Protein AF-A0A0F9GQ51-F1 (afdb_monomer)

Secondary structure (DSSP, 8-state):
---------TTSEEEE--S-PPPTTSSB--EEEETTSSS-EE---SSTTPPP---BSSHHHHHHHHHHHHHHHH---HHHHHHHHHHHHHS-----

Structure (mmCIF, N/CA/C/O backbone):
data_AF-A0A0F9GQ51-F1
#
_entry.id   AF-A0A0F9GQ51-F1
#
loop_
_atom_site.group_PDB
_atom_site.id
_atom_site.type_symbol
_atom_site.label_atom_id
_atom_site.label_alt_id
_atom_site.label_comp_id
_atom_site.label_asym_id
_atom_site.label_entity_id
_atom_site.label_seq_id
_atom_site.pdbx_PDB_ins_code
_atom_site.Cartn_x
_atom_site.Cartn_y
_atom_site.Cartn_z
_atom_site.occupancy
_atom_site.B_iso_or_equiv
_atom_site.auth_seq_id
_atom_site.auth_comp_id
_atom_site.auth_asym_id
_atom_site.auth_atom_id
_atom_site.pdbx_PDB_model_num
ATOM 1 N N . MET A 1 1 ? -26.495 -11.664 -7.982 1.00 37.81 1 MET A N 1
ATOM 2 C CA . MET A 1 1 ? -25.224 -11.499 -7.253 1.00 37.81 1 MET A CA 1
ATOM 3 C C . MET A 1 1 ? -25.100 -10.020 -6.976 1.00 37.81 1 MET A C 1
ATOM 5 O O . MET A 1 1 ? -24.987 -9.253 -7.921 1.00 37.81 1 MET A O 1
ATOM 9 N N . THR A 1 2 ? -25.320 -9.610 -5.733 1.00 37.53 2 THR A N 1
ATOM 10 C CA . THR A 1 2 ? -25.236 -8.206 -5.328 1.00 37.53 2 THR A CA 1
ATOM 11 C C . THR A 1 2 ? -23.758 -7.846 -5.309 1.00 37.53 2 THR A C 1
ATOM 13 O O . THR A 1 2 ? -23.004 -8.441 -4.545 1.00 37.53 2 THR A O 1
ATOM 16 N N . THR A 1 3 ? -23.329 -6.948 -6.192 1.00 42.69 3 THR A N 1
ATOM 17 C CA . THR A 1 3 ? -22.021 -6.303 -6.079 1.00 42.69 3 THR A CA 1
ATOM 18 C C . THR A 1 3 ? -22.042 -5.544 -4.761 1.00 42.69 3 THR A C 1
ATOM 20 O O . THR A 1 3 ? -22.724 -4.528 -4.651 1.00 42.69 3 THR A O 1
ATOM 23 N N . THR A 1 4 ? -21.406 -6.089 -3.728 1.00 51.12 4 THR A N 1
ATOM 24 C CA . THR A 1 4 ? -21.174 -5.346 -2.494 1.00 51.12 4 THR A CA 1
ATOM 25 C C . THR A 1 4 ? -20.219 -4.221 -2.862 1.00 51.12 4 THR A C 1
ATOM 27 O O . THR A 1 4 ? -19.042 -4.46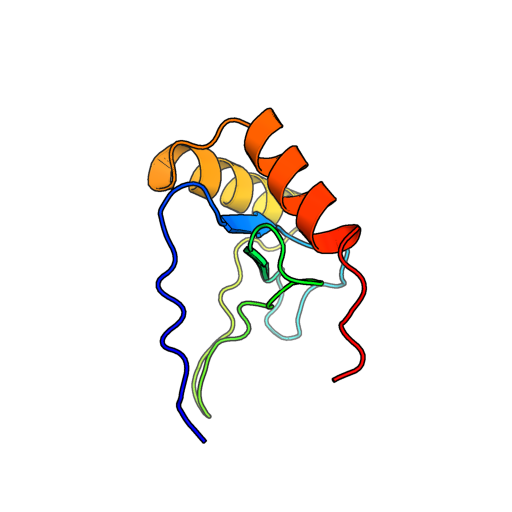4 -3.113 1.00 51.12 4 THR A O 1
ATOM 30 N N . ASP A 1 5 ? -20.745 -3.005 -2.978 1.00 56.06 5 ASP A N 1
ATOM 31 C CA . ASP A 1 5 ? -19.937 -1.792 -2.978 1.00 56.06 5 ASP A CA 1
ATOM 32 C C . ASP A 1 5 ? -19.186 -1.788 -1.639 1.00 56.06 5 ASP A C 1
ATOM 34 O O . ASP A 1 5 ? -19.780 -1.545 -0.586 1.00 56.06 5 ASP A O 1
ATOM 38 N N . ILE A 1 6 ? -17.907 -2.174 -1.652 1.00 59.88 6 ILE A N 1
ATOM 39 C CA . ILE A 1 6 ? -17.061 -2.108 -0.461 1.00 59.88 6 ILE A CA 1
ATOM 40 C C . ILE A 1 6 ? -16.808 -0.623 -0.219 1.00 59.88 6 ILE A C 1
ATOM 42 O O . ILE A 1 6 ? -15.951 0.003 -0.847 1.00 59.88 6 ILE A O 1
ATOM 46 N N . GLN A 1 7 ? -17.610 -0.039 0.664 1.00 62.41 7 GLN A N 1
ATOM 47 C CA . GLN A 1 7 ? -17.414 1.322 1.127 1.00 62.41 7 GLN A CA 1
ATOM 48 C C . GLN A 1 7 ? -16.188 1.319 2.045 1.00 62.41 7 GLN A C 1
ATOM 50 O O . GLN A 1 7 ? -16.262 0.943 3.209 1.00 62.41 7 GLN A O 1
ATOM 55 N N . LEU A 1 8 ? -15.033 1.684 1.486 1.00 70.69 8 LEU A N 1
ATOM 56 C CA . LEU A 1 8 ? -13.784 1.788 2.234 1.00 70.69 8 LEU A CA 1
ATOM 57 C C . LEU A 1 8 ? -13.867 2.967 3.206 1.00 70.69 8 LEU A C 1
ATOM 59 O O . LEU A 1 8 ? -13.718 4.127 2.809 1.00 70.69 8 LEU A O 1
ATOM 63 N N . GLU A 1 9 ? -14.104 2.679 4.482 1.00 75.81 9 GLU A N 1
ATOM 64 C CA . GLU A 1 9 ? -14.081 3.705 5.518 1.00 75.81 9 GLU A CA 1
ATOM 65 C C . GLU A 1 9 ? -12.631 4.124 5.831 1.00 75.81 9 GLU A C 1
ATOM 67 O O . GLU A 1 9 ? -11.749 3.267 5.991 1.00 75.81 9 GLU A O 1
ATOM 72 N N . PRO A 1 10 ? -12.341 5.438 5.922 1.00 75.06 10 PRO A N 1
ATOM 73 C CA . PRO A 1 10 ? -11.030 5.910 6.348 1.00 75.06 10 PRO A CA 1
ATOM 74 C C . PRO A 1 10 ? -10.673 5.301 7.707 1.00 75.06 10 PRO A C 1
ATOM 76 O O . PRO A 1 10 ? -11.455 5.396 8.647 1.00 75.06 10 PRO A O 1
ATOM 79 N N . GLY A 1 11 ? -9.491 4.693 7.826 1.00 83.62 11 GLY A N 1
ATOM 80 C CA . GLY A 1 11 ? -9.055 4.060 9.078 1.00 83.62 11 GLY A CA 1
ATOM 81 C C . GLY A 1 11 ? -9.110 2.530 9.103 1.00 83.62 11 GLY A C 1
ATOM 82 O O . GLY A 1 11 ? -8.504 1.938 9.999 1.00 83.62 11 GLY A O 1
ATOM 83 N N . HIS A 1 12 ? -9.767 1.905 8.121 1.00 90.12 12 HIS A N 1
ATOM 84 C CA . HIS A 1 12 ? -9.943 0.446 8.027 1.00 90.12 12 HIS A CA 1
ATOM 85 C C . HIS A 1 12 ? -9.159 -0.199 6.882 1.00 90.12 12 HIS A C 1
ATOM 87 O O . HIS A 1 12 ? -9.297 -1.385 6.613 1.00 90.12 12 HIS A O 1
ATOM 93 N N . TYR A 1 13 ? -8.318 0.564 6.190 1.00 93.88 13 TYR A N 1
ATOM 94 C CA . TYR A 1 13 ? -7.450 0.032 5.151 1.00 93.88 13 TYR A CA 1
ATOM 95 C C . TYR A 1 13 ? -6.113 0.762 5.132 1.00 93.88 13 TYR A C 1
ATOM 97 O O . TYR A 1 13 ? -6.009 1.916 5.554 1.00 93.88 13 TYR A O 1
ATOM 105 N N . CYS A 1 14 ? -5.089 0.106 4.603 1.00 94.62 14 CYS A N 1
ATOM 106 C CA . CYS A 1 14 ? -3.779 0.700 4.374 1.00 94.62 14 CYS A CA 1
ATOM 107 C C . CYS A 1 14 ? -3.162 0.191 3.072 1.00 94.62 14 CYS A C 1
ATOM 109 O O . CYS A 1 14 ? -3.582 -0.820 2.509 1.00 94.62 14 CYS A O 1
ATOM 111 N N . TYR A 1 15 ? -2.125 0.881 2.613 1.00 94.94 15 TYR A N 1
ATOM 112 C CA . TYR A 1 15 ? -1.273 0.397 1.538 1.00 94.94 15 TYR A CA 1
ATOM 113 C C . TYR A 1 15 ? -0.073 -0.353 2.105 1.00 94.94 15 TYR A C 1
ATOM 115 O O . TYR A 1 15 ? 0.591 0.128 3.023 1.00 94.94 15 TYR A O 1
ATOM 123 N N . TYR A 1 16 ? 0.221 -1.506 1.521 1.00 94.38 16 TYR A N 1
ATOM 124 C CA . TYR A 1 16 ? 1.324 -2.380 1.901 1.00 94.38 16 TYR A CA 1
ATOM 125 C C . TYR A 1 16 ? 2.063 -2.838 0.646 1.00 94.38 16 TYR A C 1
ATOM 127 O O . TYR A 1 16 ? 1.432 -3.198 -0.342 1.00 94.38 16 TYR A O 1
ATOM 135 N N . VAL A 1 17 ? 3.395 -2.841 0.664 1.00 94.25 17 VAL A N 1
ATOM 136 C CA . VAL A 1 17 ? 4.188 -3.395 -0.442 1.00 94.25 17 VAL A CA 1
ATOM 137 C C . VAL A 1 17 ? 4.735 -4.759 -0.012 1.00 94.25 17 VAL A C 1
ATOM 139 O O . VAL A 1 17 ? 5.638 -4.789 0.836 1.00 94.25 17 VAL A O 1
ATOM 142 N N . PRO A 1 18 ? 4.208 -5.872 -0.561 1.00 91.44 18 PRO A N 1
ATOM 143 C CA . PRO A 1 18 ? 4.689 -7.206 -0.225 1.00 91.44 18 PRO A 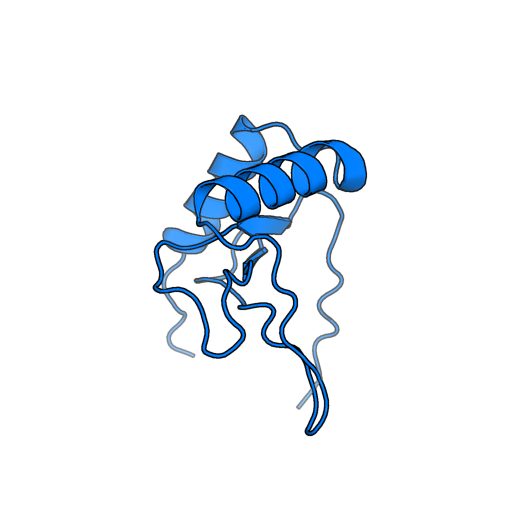CA 1
ATOM 144 C C . PRO A 1 18 ? 6.134 -7.407 -0.675 1.00 91.44 18 PRO A C 1
ATOM 146 O O . PRO A 1 18 ? 6.619 -6.733 -1.588 1.00 91.44 18 PRO A O 1
ATOM 149 N N . GLU A 1 19 ? 6.818 -8.355 -0.038 1.00 89.00 19 GLU A N 1
ATOM 150 C CA . GLU A 1 19 ? 8.070 -8.881 -0.579 1.00 89.00 19 GLU A CA 1
ATOM 151 C C . GLU A 1 19 ? 7.763 -9.647 -1.865 1.00 89.00 19 GLU A C 1
ATOM 153 O O . GLU A 1 19 ? 7.125 -10.695 -1.850 1.00 89.00 19 GLU A O 1
ATOM 158 N N . GLN A 1 20 ? 8.171 -9.064 -2.985 1.00 86.50 20 GLN A N 1
ATOM 159 C CA . GLN A 1 20 ? 7.943 -9.562 -4.335 1.00 86.50 20 GLN A CA 1
ATOM 160 C C . GLN A 1 20 ? 9.126 -9.161 -5.213 1.00 86.50 20 GLN A C 1
ATOM 162 O O . GLN A 1 20 ? 9.875 -8.246 -4.864 1.00 86.50 20 GLN A O 1
ATOM 167 N N . ASP A 1 21 ? 9.273 -9.803 -6.363 1.00 89.88 21 ASP A N 1
ATOM 168 C CA . ASP A 1 21 ? 10.165 -9.318 -7.410 1.00 89.88 21 ASP A CA 1
ATOM 169 C C . ASP A 1 21 ? 9.584 -8.060 -8.079 1.00 89.88 21 ASP A C 1
ATOM 171 O O . ASP A 1 21 ? 8.362 -7.859 -8.080 1.00 89.88 21 ASP A O 1
ATOM 175 N N . PRO A 1 22 ? 10.427 -7.182 -8.652 1.00 87.94 22 PRO A N 1
ATOM 176 C CA . PRO A 1 22 ? 9.929 -6.086 -9.467 1.00 87.94 22 PRO A CA 1
ATOM 177 C C . PRO A 1 22 ? 9.068 -6.639 -10.608 1.00 87.94 22 PRO A C 1
ATOM 179 O O . PRO A 1 22 ? 9.405 -7.632 -11.252 1.00 87.94 22 PRO A O 1
ATOM 182 N N . THR A 1 23 ? 7.949 -5.971 -10.866 1.00 88.12 23 THR A N 1
ATOM 183 C CA . THR A 1 23 ? 7.043 -6.316 -11.965 1.00 88.12 23 THR A CA 1
ATOM 184 C C . THR A 1 23 ? 7.730 -6.173 -13.324 1.00 88.12 23 THR A C 1
ATOM 186 O O . THR A 1 23 ? 8.750 -5.491 -13.451 1.00 88.12 23 THR A O 1
ATOM 189 N N . GLU A 1 24 ? 7.124 -6.734 -14.374 1.00 85.94 24 GLU A N 1
ATOM 190 C CA . GLU A 1 24 ? 7.587 -6.575 -15.764 1.00 85.94 24 GLU A CA 1
ATOM 191 C C . GLU A 1 24 ? 7.706 -5.103 -16.208 1.00 85.94 24 GLU A C 1
ATOM 193 O O . GLU A 1 24 ? 8.465 -4.780 -17.119 1.00 85.94 24 GLU A O 1
ATOM 198 N N . HIS A 1 25 ? 7.022 -4.195 -15.505 1.00 83.06 25 HIS A N 1
ATOM 199 C CA . HIS A 1 25 ? 7.075 -2.750 -15.720 1.00 83.06 25 HIS A CA 1
ATOM 200 C C . HIS A 1 25 ? 8.255 -2.062 -15.004 1.00 83.06 25 HIS A C 1
ATOM 202 O O . HIS A 1 25 ? 8.364 -0.836 -15.028 1.00 83.06 25 HIS A O 1
ATOM 208 N N . GLY A 1 26 ? 9.153 -2.827 -14.375 1.00 86.31 26 GLY A N 1
ATOM 209 C CA . GLY A 1 26 ? 10.408 -2.329 -13.806 1.00 86.31 26 GLY A CA 1
ATOM 210 C C . GLY A 1 26 ? 10.287 -1.705 -12.415 1.00 86.31 26 GLY A C 1
ATOM 211 O O . GLY A 1 26 ? 11.094 -0.845 -12.060 1.00 86.31 26 GLY A O 1
ATOM 212 N N . GLY A 1 27 ? 9.293 -2.109 -11.623 1.00 90.38 27 GLY A N 1
ATOM 213 C CA . GLY A 1 27 ? 9.156 -1.636 -10.247 1.00 90.38 27 GLY A CA 1
ATOM 214 C C . GLY A 1 27 ? 8.097 -2.372 -9.436 1.00 90.38 27 GLY A C 1
ATOM 215 O O . GLY A 1 27 ? 7.552 -3.383 -9.874 1.00 90.38 27 GLY A O 1
ATOM 216 N N . TYR A 1 28 ? 7.819 -1.868 -8.239 1.00 93.50 28 TYR A N 1
ATOM 217 C CA . TYR A 1 28 ? 7.040 -2.564 -7.217 1.00 93.50 28 TYR A CA 1
ATOM 218 C C . TYR A 1 28 ? 5.628 -2.003 -7.094 1.00 93.50 28 TYR A C 1
ATOM 220 O O . TYR A 1 28 ? 5.428 -0.785 -7.053 1.00 93.50 28 TYR A O 1
ATOM 228 N N . VAL A 1 29 ? 4.655 -2.908 -7.007 1.00 92.06 29 VAL A N 1
ATOM 229 C CA . VAL A 1 29 ? 3.231 -2.574 -6.948 1.00 92.06 29 VAL A CA 1
ATOM 230 C C . VAL A 1 29 ? 2.732 -2.717 -5.511 1.00 92.06 29 VAL A C 1
ATOM 232 O O . VAL A 1 29 ? 2.927 -3.772 -4.900 1.00 92.06 29 VAL A O 1
ATOM 235 N N . PRO A 1 30 ? 2.094 -1.684 -4.941 1.00 92.94 30 PRO A N 1
ATOM 236 C CA . PRO A 1 30 ? 1.475 -1.793 -3.634 1.00 92.94 30 PRO A CA 1
ATOM 237 C C . PRO A 1 30 ? 0.237 -2.686 -3.709 1.00 92.94 30 PRO A C 1
ATOM 239 O O . PRO A 1 30 ? -0.392 -2.863 -4.752 1.00 92.94 30 PRO A O 1
ATOM 242 N N . SER A 1 31 ? -0.147 -3.212 -2.564 1.00 93.06 31 SER A N 1
ATOM 243 C CA . SER A 1 31 ? -1.431 -3.850 -2.340 1.00 93.06 31 SER A CA 1
ATOM 244 C C . SER A 1 31 ? -2.256 -3.022 -1.369 1.00 93.06 31 SER A C 1
ATOM 246 O O . SER A 1 31 ? -1.719 -2.400 -0.449 1.00 93.06 31 SER A O 1
ATOM 248 N N . LEU A 1 32 ? -3.567 -3.026 -1.576 1.00 91.94 32 LEU A N 1
ATOM 249 C CA . LEU A 1 32 ? -4.527 -2.571 -0.586 1.00 91.94 32 LEU A CA 1
ATOM 250 C C . LEU A 1 32 ? -4.738 -3.697 0.427 1.00 91.94 32 LEU A C 1
ATOM 252 O O . LEU A 1 32 ? -4.950 -4.845 0.042 1.00 91.94 32 LEU A O 1
ATOM 256 N N . VAL A 1 33 ? -4.673 -3.366 1.707 1.00 93.12 33 VAL A N 1
ATOM 257 C CA . VAL A 1 33 ? -4.980 -4.281 2.807 1.00 93.12 33 VAL A CA 1
ATOM 258 C C . VAL A 1 33 ? -6.145 -3.687 3.569 1.00 93.12 33 VAL A C 1
ATOM 260 O O . VAL A 1 33 ? -6.101 -2.507 3.918 1.00 93.12 33 VAL A O 1
ATOM 263 N N . ILE A 1 34 ? -7.180 -4.489 3.782 1.00 93.12 34 ILE A N 1
ATOM 264 C CA . ILE A 1 34 ? -8.417 -4.083 4.443 1.00 93.12 34 ILE A CA 1
ATOM 265 C C . ILE A 1 34 ? -8.488 -4.846 5.763 1.00 93.12 34 ILE A C 1
ATOM 267 O O . ILE A 1 34 ? -8.207 -6.041 5.817 1.00 93.12 34 ILE A O 1
ATOM 271 N N . GLU A 1 35 ? -8.784 -4.127 6.837 1.00 91.25 35 GLU A N 1
ATOM 272 C CA . GLU A 1 35 ? -8.949 -4.701 8.165 1.00 91.25 35 GLU A CA 1
ATOM 273 C C . GLU A 1 35 ? -10.057 -5.758 8.149 1.00 91.25 35 GLU A C 1
ATOM 275 O O . GLU A 1 35 ? -11.097 -5.563 7.526 1.00 91.25 35 GLU A O 1
ATOM 280 N N . ASP A 1 36 ? -9.806 -6.880 8.822 1.00 88.25 36 ASP A N 1
ATOM 281 C CA . ASP A 1 36 ? -10.706 -8.032 8.942 1.00 88.25 36 ASP A CA 1
ATOM 282 C C . ASP A 1 36 ? -11.087 -8.713 7.610 1.00 88.25 36 ASP A C 1
ATOM 284 O O . ASP A 1 36 ? -11.904 -9.635 7.589 1.00 88.25 36 ASP A O 1
ATOM 288 N N . GLU A 1 37 ? -10.451 -8.336 6.496 1.00 88.81 37 GLU A N 1
ATOM 289 C CA . GLU A 1 37 ? -10.510 -9.081 5.240 1.00 88.81 37 GLU A CA 1
ATOM 290 C C . GLU A 1 37 ? -9.241 -9.902 5.037 1.00 88.81 37 GLU A C 1
ATOM 292 O O . GLU A 1 37 ? -8.133 -9.432 5.275 1.00 88.81 37 GLU A O 1
ATOM 297 N N . SER A 1 38 ? -9.384 -11.139 4.564 1.00 89.56 38 SER A N 1
ATOM 298 C CA . SER A 1 38 ? -8.235 -12.023 4.381 1.00 89.56 38 SER A CA 1
ATOM 299 C C . SER A 1 38 ? -7.366 -11.607 3.192 1.00 89.56 38 SER A C 1
ATOM 301 O O . SER A 1 38 ? -7.842 -11.521 2.058 1.00 89.56 38 SER A O 1
ATOM 303 N N . GLY A 1 39 ? -6.066 -11.443 3.438 1.00 89.38 39 GLY A N 1
ATOM 304 C CA . GLY A 1 39 ? -5.055 -11.290 2.393 1.00 89.38 39 GLY A CA 1
ATOM 305 C C . GLY A 1 39 ? -4.801 -9.845 1.965 1.00 89.38 39 GLY A C 1
ATOM 306 O O . GLY A 1 39 ? -4.665 -8.941 2.776 1.00 89.38 39 GLY A O 1
ATOM 307 N N . HIS A 1 40 ? -4.596 -9.621 0.672 1.00 91.44 40 HIS A N 1
ATOM 308 C CA . HIS A 1 40 ? -4.312 -8.289 0.146 1.00 91.44 40 HIS A CA 1
ATOM 309 C C . HIS A 1 40 ? -4.701 -8.204 -1.327 1.00 91.44 40 HIS A C 1
ATOM 311 O O . HIS A 1 40 ? -4.758 -9.215 -2.028 1.00 91.44 40 HIS A O 1
ATOM 317 N N . TYR A 1 41 ? -4.919 -6.983 -1.807 1.00 89.69 41 TYR A N 1
ATOM 318 C CA . TYR A 1 41 ? -5.397 -6.711 -3.159 1.00 89.69 41 TYR A CA 1
ATOM 319 C C . TYR A 1 41 ? -4.348 -5.912 -3.943 1.00 89.69 41 TYR A C 1
ATOM 321 O O . TYR A 1 41 ? -4.253 -4.691 -3.777 1.00 89.69 41 TYR A O 1
ATOM 329 N N . PRO A 1 42 ? -3.521 -6.570 -4.777 1.00 89.25 42 PRO A N 1
ATOM 330 C CA . PRO A 1 42 ? -2.507 -5.906 -5.591 1.00 89.25 42 PRO A CA 1
ATOM 331 C C . PRO A 1 42 ? -3.098 -4.839 -6.519 1.00 89.25 42 PRO A C 1
ATOM 333 O O . PRO A 1 42 ? -4.053 -5.087 -7.254 1.00 89.25 42 PRO A O 1
ATOM 336 N N . MET A 1 43 ? -2.493 -3.650 -6.545 1.00 87.62 43 MET A N 1
ATOM 337 C CA . MET A 1 43 ? -2.933 -2.525 -7.379 1.00 87.62 43 MET A CA 1
ATOM 338 C C . MET A 1 43 ? -2.364 -2.605 -8.805 1.00 87.62 43 MET A C 1
ATOM 340 O O . MET A 1 43 ? -1.700 -1.685 -9.290 1.00 87.62 43 MET A O 1
ATOM 344 N N . LEU A 1 44 ? -2.629 -3.721 -9.487 1.00 81.50 44 LEU A N 1
ATOM 345 C CA . LEU A 1 44 ? -2.092 -4.032 -10.821 1.00 81.50 44 LEU A CA 1
ATOM 346 C C . LEU A 1 44 ? -2.700 -3.186 -11.958 1.00 81.50 44 LEU A C 1
ATOM 348 O O . LEU A 1 44 ? -2.246 -3.272 -13.094 1.00 81.50 44 LEU A O 1
ATOM 352 N N . GLY A 1 45 ? -3.680 -2.331 -11.650 1.00 72.00 45 GLY A N 1
ATOM 353 C CA . GLY A 1 45 ? -4.488 -1.623 -12.642 1.00 72.00 45 GLY A CA 1
ATOM 354 C C . GLY A 1 45 ? -5.682 -2.470 -13.094 1.00 72.00 45 GLY A C 1
ATOM 355 O O . GLY A 1 45 ? -5.619 -3.693 -13.110 1.00 72.00 45 GLY A O 1
ATOM 356 N N . ASN A 1 46 ? -6.797 -1.818 -13.435 1.00 64.12 46 ASN A N 1
ATOM 357 C CA . ASN A 1 46 ? -8.009 -2.489 -13.914 1.00 64.12 46 ASN A CA 1
ATOM 358 C C . ASN A 1 46 ? -8.274 -2.107 -15.379 1.00 64.12 46 ASN A C 1
ATOM 360 O O . ASN A 1 46 ? -8.639 -0.964 -15.654 1.00 64.12 46 ASN A O 1
ATOM 364 N N . GLY A 1 47 ? -8.117 -3.060 -16.305 1.00 62.66 47 GLY A N 1
ATOM 365 C CA . GLY A 1 47 ? -8.481 -2.924 -17.724 1.00 62.66 47 GLY A CA 1
ATOM 366 C C . GLY A 1 47 ? -7.363 -3.297 -18.706 1.00 62.66 47 GLY A C 1
ATOM 367 O O . GLY A 1 47 ? -6.191 -3.275 -18.353 1.00 62.66 47 GLY A O 1
ATOM 368 N N . GLU A 1 48 ? -7.731 -3.590 -19.960 1.00 57.47 48 GLU A N 1
ATOM 369 C CA . GLU A 1 48 ? -6.824 -4.058 -21.036 1.00 57.47 48 GLU A CA 1
ATOM 370 C C . GLU A 1 48 ? -5.647 -3.111 -21.340 1.00 57.47 48 GLU A C 1
ATOM 372 O O . GLU A 1 48 ? -4.633 -3.530 -21.889 1.00 57.47 48 GLU A O 1
ATOM 377 N N . CYS A 1 49 ? -5.766 -1.832 -20.974 1.00 63.91 49 CYS A N 1
ATOM 378 C CA . CYS A 1 49 ? -4.732 -0.814 -21.179 1.00 63.91 49 CYS A CA 1
ATOM 379 C C . CYS A 1 49 ? -4.255 -0.158 -19.874 1.00 63.91 49 CYS A C 1
ATOM 381 O O . CYS A 1 49 ? -3.521 0.832 -19.921 1.00 63.91 49 CYS A O 1
ATOM 383 N N . ALA A 1 50 ? -4.689 -0.655 -18.712 1.00 70.75 50 ALA A N 1
ATOM 384 C CA . ALA A 1 50 ? -4.257 -0.104 -17.436 1.00 70.75 50 ALA A CA 1
ATOM 385 C C . ALA A 1 50 ? -2.799 -0.498 -17.168 1.00 70.75 50 ALA A C 1
ATOM 387 O O . ALA A 1 50 ? -2.407 -1.643 -17.366 1.00 70.75 50 ALA A O 1
ATOM 388 N N . GLN A 1 51 ? -1.990 0.464 -16.732 1.00 62.94 51 GLN A N 1
ATOM 389 C CA . GLN A 1 51 ? -0.650 0.184 -16.226 1.00 62.94 51 GLN A CA 1
ATOM 390 C C . GLN A 1 51 ? -0.729 -0.025 -14.710 1.00 62.94 51 GLN A C 1
ATOM 392 O O . GLN A 1 51 ? -1.501 0.683 -14.048 1.00 62.94 51 GLN A O 1
ATOM 397 N N . PRO A 1 52 ? 0.063 -0.947 -14.145 1.00 73.31 52 PRO A N 1
ATOM 398 C CA . PRO A 1 52 ? 0.106 -1.132 -12.708 1.00 73.31 52 PRO A CA 1
ATOM 399 C C . PRO A 1 52 ? 0.612 0.118 -12.005 1.00 73.31 52 PRO A C 1
ATOM 401 O O . PRO A 1 52 ? 1.460 0.857 -12.517 1.00 73.31 52 PRO A O 1
ATOM 404 N N . TRP A 1 53 ? 0.098 0.352 -10.799 1.00 80.69 53 TRP A N 1
ATOM 405 C CA . TRP A 1 53 ? 0.449 1.539 -10.033 1.00 80.69 53 TRP A CA 1
ATOM 406 C C . TRP A 1 53 ? 1.784 1.345 -9.313 1.00 80.69 53 TRP A C 1
ATOM 408 O O . TRP A 1 53 ? 1.845 1.176 -8.102 1.00 80.69 53 TRP A O 1
ATOM 418 N N . VAL A 1 54 ? 2.875 1.355 -10.074 1.00 89.25 54 VAL A N 1
ATOM 419 C CA . VAL A 1 54 ? 4.230 1.197 -9.538 1.00 89.25 54 VAL A CA 1
A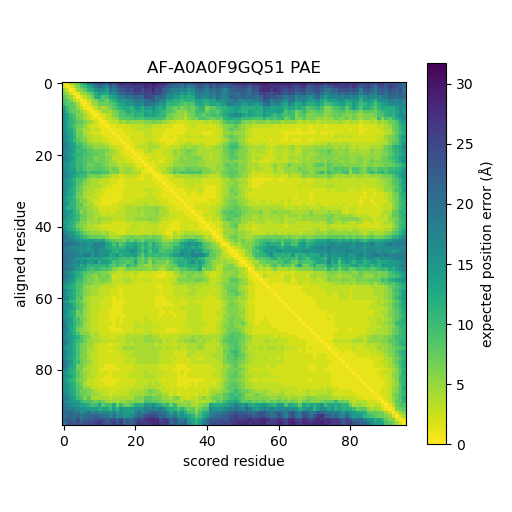TOM 420 C C . VAL A 1 54 ? 4.593 2.391 -8.652 1.00 89.25 54 VAL A C 1
ATOM 422 O O . VAL A 1 54 ? 4.481 3.543 -9.075 1.00 89.25 54 VAL A O 1
ATOM 425 N N . TRP A 1 55 ? 5.035 2.125 -7.421 1.00 90.81 55 TRP A N 1
ATOM 426 C CA . TRP A 1 55 ? 5.367 3.157 -6.422 1.00 90.81 55 TRP A CA 1
ATOM 427 C C . TRP A 1 55 ? 6.866 3.327 -6.165 1.00 90.81 55 TRP A C 1
ATOM 429 O O . TRP A 1 55 ? 7.261 4.197 -5.399 1.00 90.81 55 TRP A O 1
ATOM 439 N N . GLY A 1 56 ? 7.714 2.549 -6.831 1.00 89.62 56 GLY A N 1
ATOM 440 C CA . GLY A 1 56 ? 9.166 2.677 -6.732 1.00 89.62 56 GLY A CA 1
ATOM 441 C C . GLY A 1 56 ? 9.883 1.703 -7.655 1.00 89.62 56 GLY A C 1
ATOM 442 O O . GLY A 1 56 ? 9.308 0.685 -8.052 1.00 89.62 56 GLY A O 1
ATOM 443 N N . LYS A 1 57 ? 11.137 2.012 -7.997 1.00 91.06 57 LYS A N 1
ATOM 444 C CA . LYS A 1 57 ? 12.019 1.107 -8.754 1.00 91.06 57 LYS A CA 1
ATOM 445 C C . LYS A 1 57 ? 12.701 0.096 -7.844 1.00 91.06 57 LYS A C 1
ATOM 447 O O . LYS A 1 57 ? 13.123 -0.954 -8.316 1.00 91.06 57 LYS A O 1
ATOM 452 N N . THR A 1 58 ? 12.797 0.408 -6.554 1.00 94.06 58 THR A N 1
ATOM 453 C CA . THR A 1 58 ? 13.257 -0.504 -5.505 1.00 94.06 58 THR A CA 1
ATOM 454 C C . THR A 1 58 ? 12.144 -0.766 -4.491 1.00 94.06 58 THR A C 1
ATOM 456 O O . THR A 1 58 ? 11.202 0.021 -4.353 1.00 94.06 58 THR A O 1
ATOM 459 N N . ILE A 1 59 ? 12.262 -1.875 -3.755 1.00 93.12 59 ILE A N 1
ATOM 460 C CA . ILE A 1 59 ? 11.317 -2.219 -2.686 1.00 93.12 59 ILE A CA 1
ATOM 461 C C . ILE A 1 59 ? 11.301 -1.149 -1.583 1.00 93.12 59 ILE A C 1
ATOM 463 O O . ILE A 1 59 ? 10.246 -0.841 -1.032 1.00 93.12 59 ILE A O 1
ATOM 467 N N . GLU A 1 60 ? 12.455 -0.545 -1.290 1.00 94.38 60 GLU A N 1
ATOM 468 C CA . GLU A 1 60 ? 12.610 0.504 -0.278 1.00 94.38 60 GLU A CA 1
ATOM 469 C C . GLU A 1 60 ? 11.881 1.790 -0.681 1.00 94.38 60 GLU A C 1
ATOM 471 O O . GLU A 1 60 ? 11.152 2.360 0.130 1.00 94.38 60 GLU A O 1
ATOM 476 N N . GLU A 1 61 ? 12.010 2.212 -1.944 1.00 94.31 61 GLU A N 1
ATOM 477 C CA . GLU A 1 61 ? 11.279 3.367 -2.476 1.00 94.31 61 GLU A CA 1
ATOM 478 C C . GLU A 1 61 ? 9.768 3.142 -2.409 1.00 94.31 61 GLU A C 1
ATOM 480 O O . GLU A 1 61 ? 9.029 4.000 -1.927 1.00 94.31 61 GLU A O 1
ATOM 485 N N . ALA A 1 62 ? 9.305 1.969 -2.84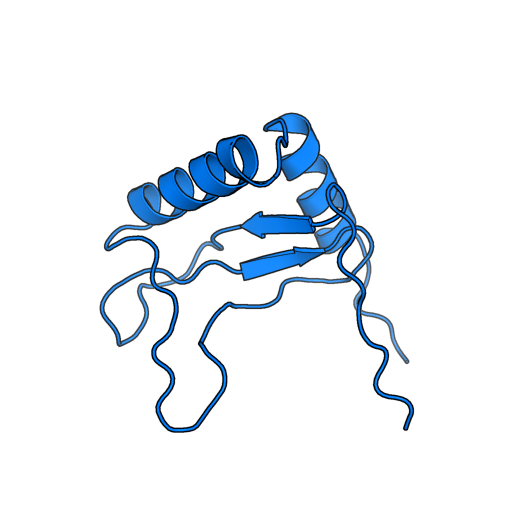4 1.00 94.19 62 ALA A N 1
ATOM 486 C CA . ALA A 1 62 ? 7.883 1.657 -2.855 1.00 94.19 62 ALA A CA 1
ATOM 487 C C . ALA A 1 62 ? 7.292 1.606 -1.438 1.00 94.19 62 ALA A C 1
ATOM 489 O O . ALA A 1 62 ? 6.195 2.125 -1.214 1.00 94.19 62 ALA A O 1
ATOM 490 N N . ARG A 1 63 ? 8.024 1.039 -0.467 1.00 94.88 63 ARG A N 1
ATOM 491 C CA . ARG A 1 63 ? 7.635 1.055 0.953 1.00 94.88 63 ARG A CA 1
ATOM 492 C C . ARG A 1 63 ? 7.567 2.481 1.495 1.00 94.88 63 ARG A C 1
ATOM 494 O O . ARG A 1 63 ? 6.539 2.853 2.047 1.00 94.88 63 ARG A O 1
ATOM 501 N N . ALA A 1 64 ? 8.576 3.311 1.226 1.00 94.62 64 ALA A N 1
ATOM 502 C CA . ALA A 1 64 ? 8.575 4.712 1.649 1.00 94.62 64 ALA A CA 1
ATOM 503 C C . ALA A 1 64 ? 7.383 5.502 1.077 1.00 94.62 64 ALA A C 1
ATOM 505 O O . ALA A 1 64 ? 6.786 6.325 1.776 1.00 94.62 64 ALA A O 1
ATOM 506 N N . VAL A 1 65 ? 6.993 5.238 -0.175 1.00 94.62 65 VAL A N 1
ATOM 507 C CA . VAL A 1 65 ? 5.788 5.833 -0.774 1.00 94.62 65 VAL A CA 1
ATOM 508 C C . VAL A 1 65 ? 4.518 5.321 -0.096 1.00 94.62 65 VAL A C 1
ATOM 510 O O . VAL A 1 65 ? 3.628 6.128 0.180 1.00 94.62 65 VAL A O 1
ATOM 513 N N . ALA A 1 66 ? 4.428 4.028 0.224 1.00 93.94 66 ALA A N 1
ATOM 514 C CA . ALA A 1 66 ? 3.285 3.474 0.948 1.00 93.94 66 ALA A CA 1
ATOM 515 C C . ALA A 1 66 ? 3.142 4.062 2.358 1.00 93.94 66 ALA A C 1
ATOM 517 O O . ALA A 1 66 ? 2.054 4.515 2.717 1.00 93.94 66 ALA A O 1
ATOM 518 N N . ASP A 1 67 ? 4.236 4.165 3.111 1.00 93.94 67 ASP A N 1
ATOM 519 C CA . ASP A 1 67 ? 4.269 4.808 4.428 1.00 93.94 67 ASP A CA 1
ATOM 520 C C . ASP A 1 67 ? 3.869 6.286 4.348 1.00 93.94 67 ASP A C 1
ATOM 522 O O . ASP A 1 67 ? 3.034 6.768 5.123 1.00 93.94 67 ASP A O 1
ATOM 526 N N . ASN A 1 68 ? 4.403 7.017 3.364 1.00 93.81 68 ASN A N 1
ATOM 527 C CA . ASN A 1 68 ? 4.020 8.407 3.136 1.00 93.81 68 ASN A CA 1
ATOM 528 C C . ASN A 1 68 ? 2.530 8.525 2.793 1.00 93.81 68 ASN A C 1
ATOM 530 O O . ASN A 1 68 ? 1.842 9.396 3.318 1.00 93.81 68 ASN A O 1
ATOM 534 N N . ARG A 1 69 ? 1.995 7.631 1.957 1.00 92.94 69 ARG A N 1
ATOM 535 C CA . ARG A 1 69 ? 0.577 7.636 1.587 1.00 92.94 69 ARG A CA 1
ATOM 536 C C . ARG A 1 69 ? -0.314 7.348 2.794 1.00 92.94 69 ARG A C 1
ATOM 538 O O . ARG A 1 69 ? -1.278 8.082 3.011 1.00 92.94 69 ARG A O 1
ATOM 545 N N . ASN A 1 70 ? 0.021 6.333 3.586 1.00 93.62 70 ASN A N 1
ATOM 546 C CA . ASN A 1 70 ? -0.716 5.962 4.794 1.00 93.62 70 ASN A CA 1
ATOM 547 C C . ASN A 1 70 ? -0.740 7.114 5.810 1.00 93.62 70 ASN A C 1
ATOM 549 O O . ASN A 1 70 ? -1.801 7.478 6.310 1.00 93.62 70 ASN A O 1
ATOM 553 N N . THR A 1 71 ? 0.401 7.756 6.051 1.00 92.38 71 THR A N 1
ATOM 554 C CA . THR A 1 71 ? 0.495 8.866 7.012 1.00 92.38 71 THR A CA 1
ATOM 555 C C . THR A 1 71 ? -0.142 10.155 6.487 1.00 92.38 71 THR A C 1
ATOM 557 O O . THR A 1 71 ? -0.990 10.744 7.150 1.00 92.38 71 THR A O 1
ATOM 560 N N . GLN A 1 72 ? 0.220 10.600 5.280 1.00 90.50 72 GLN A N 1
ATOM 561 C CA . GLN A 1 72 ? -0.169 11.915 4.753 1.00 90.50 72 GLN A CA 1
ATOM 562 C C . GLN A 1 72 ? -1.581 11.954 4.172 1.00 90.50 72 GLN A C 1
ATOM 564 O O . GLN A 1 72 ? -2.193 13.021 4.129 1.00 90.50 72 GLN A O 1
ATOM 569 N N . LYS A 1 73 ? -2.085 10.832 3.642 1.00 87.19 73 LYS A N 1
ATOM 570 C CA . LYS A 1 73 ? -3.405 10.788 2.991 1.00 87.19 73 LYS A CA 1
ATOM 571 C C . LYS A 1 73 ? -4.459 10.086 3.824 1.00 87.19 73 LYS A C 1
ATOM 573 O O . LYS A 1 73 ? -5.605 10.514 3.769 1.00 87.19 73 LYS A O 1
ATO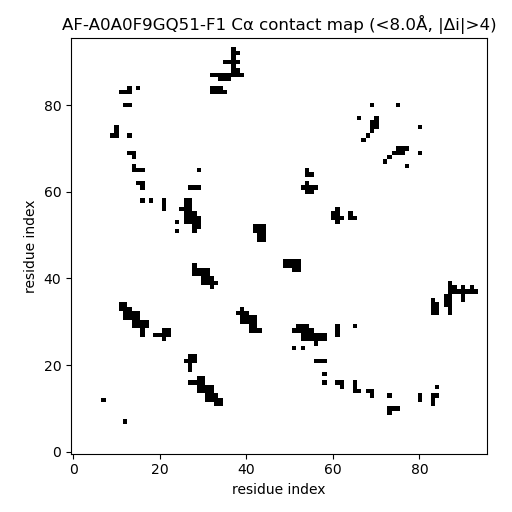M 578 N N . LEU A 1 74 ? -4.085 9.042 4.562 1.00 88.12 74 LEU A N 1
ATOM 579 C CA . LEU A 1 74 ? -5.025 8.300 5.406 1.00 88.12 74 LEU A CA 1
ATOM 580 C C . LEU A 1 74 ? -4.951 8.711 6.883 1.00 88.12 74 LEU A C 1
ATOM 582 O O . LEU A 1 74 ? -5.829 8.337 7.651 1.00 88.12 74 LEU A O 1
ATOM 586 N N . GLY A 1 75 ? -3.938 9.488 7.288 1.00 93.25 75 GLY A N 1
ATOM 587 C CA . GLY A 1 75 ? -3.776 9.916 8.680 1.00 93.25 75 GLY A CA 1
ATOM 588 C C . GLY A 1 75 ? -3.437 8.769 9.635 1.00 93.25 75 GLY A C 1
ATOM 589 O O . GLY A 1 75 ? -3.684 8.881 10.833 1.00 93.25 75 GLY A O 1
ATOM 590 N N . LEU A 1 76 ? -2.907 7.657 9.118 1.00 93.50 76 LEU A N 1
ATOM 591 C CA . LEU A 1 76 ? -2.621 6.461 9.906 1.00 93.50 76 LEU A CA 1
ATOM 592 C C . LEU A 1 76 ? -1.249 6.549 10.572 1.00 93.50 76 LEU A C 1
ATOM 594 O O . LEU A 1 76 ? -0.264 6.938 9.941 1.00 93.50 76 LEU A O 1
ATOM 598 N N . SER A 1 77 ? -1.173 6.124 11.833 1.00 94.62 77 SER A N 1
ATOM 599 C CA . SER A 1 77 ? 0.106 5.877 12.497 1.00 94.62 77 SER A CA 1
ATOM 600 C C . SER A 1 77 ? 0.723 4.554 12.017 1.00 94.62 77 SER A C 1
ATOM 602 O O . SER A 1 77 ? -0.014 3.647 11.612 1.00 94.62 77 SER A O 1
ATOM 604 N N . PRO A 1 78 ? 2.056 4.387 12.111 1.00 93.62 78 PRO A N 1
ATOM 605 C CA . PRO A 1 78 ? 2.710 3.113 11.801 1.00 93.62 78 PRO A CA 1
ATOM 606 C C . PRO A 1 78 ? 2.138 1.934 12.603 1.00 93.62 78 PRO A C 1
ATOM 608 O O . PRO A 1 78 ? 1.963 0.842 12.072 1.00 93.62 78 PRO A O 1
ATOM 611 N N . GLU A 1 79 ? 1.778 2.170 13.868 1.00 94.69 79 GLU A N 1
ATOM 612 C CA . GLU A 1 79 ? 1.154 1.166 14.738 1.00 94.69 79 GLU A CA 1
ATOM 613 C C . GLU A 1 79 ? -0.210 0.712 14.202 1.00 94.69 79 GLU A C 1
ATOM 615 O O . GLU A 1 79 ? -0.499 -0.483 14.183 1.00 94.69 79 GLU A O 1
ATOM 620 N N . ARG A 1 80 ? -1.039 1.644 13.710 1.00 94.44 80 ARG A N 1
ATOM 621 C CA . ARG A 1 80 ? -2.348 1.313 13.134 1.00 94.44 80 ARG A CA 1
ATOM 622 C C . ARG A 1 80 ? -2.214 0.552 11.817 1.00 94.44 80 ARG A C 1
ATOM 624 O O . ARG A 1 80 ? -2.951 -0.403 11.598 1.00 94.44 80 ARG A O 1
ATOM 631 N N . VAL A 1 81 ? -1.256 0.929 10.969 1.00 94.12 81 VAL A N 1
ATOM 632 C CA . VAL A 1 81 ? -0.941 0.179 9.740 1.00 94.12 81 VAL A CA 1
ATOM 633 C C . VAL A 1 81 ? -0.563 -1.265 10.080 1.00 94.12 81 VAL A C 1
ATOM 635 O O . VAL A 1 81 ? -1.106 -2.196 9.490 1.00 94.12 81 VAL A O 1
ATOM 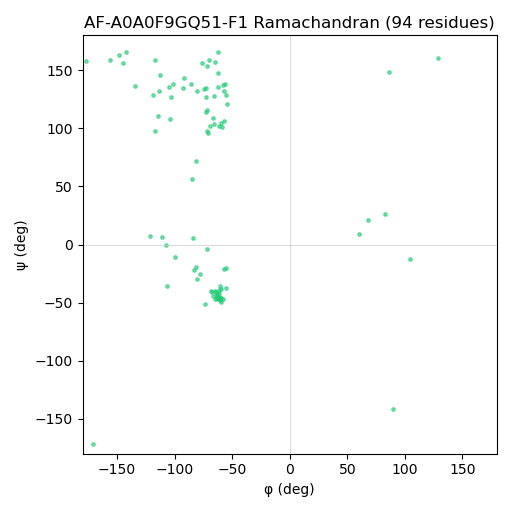638 N N . ALA A 1 82 ? 0.302 -1.466 11.079 1.00 93.44 82 ALA A N 1
ATOM 639 C CA . ALA A 1 82 ? 0.687 -2.803 11.524 1.00 93.44 82 ALA A CA 1
ATOM 640 C C . ALA A 1 82 ? -0.508 -3.620 12.050 1.00 93.44 82 ALA A C 1
ATOM 642 O O . ALA A 1 82 ? -0.598 -4.810 11.760 1.00 93.44 82 ALA A O 1
ATOM 643 N N . GLN A 1 83 ? -1.443 -2.994 12.775 1.00 93.25 83 GLN A N 1
ATOM 644 C CA . GLN A 1 83 ? -2.673 -3.649 13.242 1.00 93.25 83 GLN A CA 1
ATOM 645 C C . GLN A 1 83 ? -3.571 -4.105 12.087 1.00 93.25 83 GLN A C 1
ATOM 647 O O . GLN A 1 83 ? -4.029 -5.244 12.104 1.00 93.25 83 GLN A O 1
ATOM 652 N N . ILE A 1 84 ? -3.785 -3.247 11.084 1.00 93.06 84 ILE A N 1
ATOM 653 C CA . ILE A 1 84 ? -4.603 -3.570 9.903 1.00 93.06 84 ILE A CA 1
ATOM 654 C C . ILE A 1 84 ? -3.998 -4.764 9.157 1.00 93.06 84 ILE A C 1
ATOM 656 O O . ILE A 1 84 ? -4.697 -5.731 8.863 1.00 93.06 84 ILE A O 1
ATOM 660 N N . ILE A 1 85 ? -2.682 -4.737 8.915 1.00 92.50 85 ILE A N 1
ATOM 661 C CA . ILE A 1 85 ? -1.973 -5.843 8.258 1.00 92.50 85 ILE A CA 1
ATOM 662 C C . ILE A 1 85 ? -2.081 -7.126 9.085 1.00 92.50 85 ILE A C 1
ATOM 664 O O . ILE A 1 85 ? -2.379 -8.184 8.539 1.00 92.50 85 ILE A O 1
ATOM 668 N N . ALA A 1 86 ? -1.865 -7.049 10.399 1.00 91.44 86 ALA A N 1
ATOM 669 C CA . ALA A 1 86 ? -1.941 -8.215 11.272 1.00 91.44 86 ALA A CA 1
ATOM 670 C C . ALA A 1 86 ? -3.348 -8.832 11.300 1.00 91.44 86 ALA A C 1
ATOM 672 O O . ALA A 1 86 ? -3.461 -10.052 11.205 1.00 91.44 86 ALA A O 1
ATOM 673 N N . SER A 1 87 ? -4.402 -8.013 11.391 1.00 90.12 87 SER A N 1
ATOM 674 C CA . SER A 1 87 ? -5.797 -8.478 11.332 1.00 90.12 87 SER A CA 1
ATOM 675 C C . SER A 1 87 ? -6.073 -9.191 10.004 1.00 90.12 87 SER A C 1
ATOM 677 O O . SER A 1 87 ? -6.529 -10.336 9.985 1.00 90.12 87 SER A O 1
ATOM 679 N N . SER A 1 88 ? -5.693 -8.564 8.893 1.00 88.56 88 SER A N 1
ATOM 680 C CA . SER A 1 88 ? -5.940 -9.097 7.558 1.00 88.56 88 SER A CA 1
ATOM 681 C C . SER A 1 88 ? -5.207 -10.419 7.286 1.00 88.56 88 SER A C 1
ATOM 683 O O . SER A 1 88 ? -5.779 -11.367 6.747 1.00 88.56 88 SER A O 1
ATOM 685 N N . MET A 1 89 ? -3.953 -10.539 7.730 1.00 84.88 89 MET A N 1
ATOM 686 C CA . MET A 1 89 ? -3.149 -11.756 7.544 1.00 84.88 89 MET A CA 1
ATOM 687 C C . MET A 1 89 ? -3.523 -12.882 8.520 1.00 84.88 89 MET A C 1
ATOM 689 O O . MET A 1 89 ? -3.296 -14.054 8.223 1.00 84.88 89 MET A O 1
ATOM 693 N N . ALA A 1 90 ? -4.080 -12.547 9.688 1.00 84.50 90 ALA A N 1
ATOM 694 C CA . ALA A 1 90 ? -4.586 -13.521 10.656 1.00 84.50 90 ALA A CA 1
ATOM 695 C C . ALA A 1 90 ? -5.995 -14.025 10.312 1.00 84.50 90 ALA A C 1
ATOM 697 O O . ALA A 1 90 ? -6.407 -15.077 10.805 1.00 84.50 90 ALA A O 1
ATOM 698 N N . THR A 1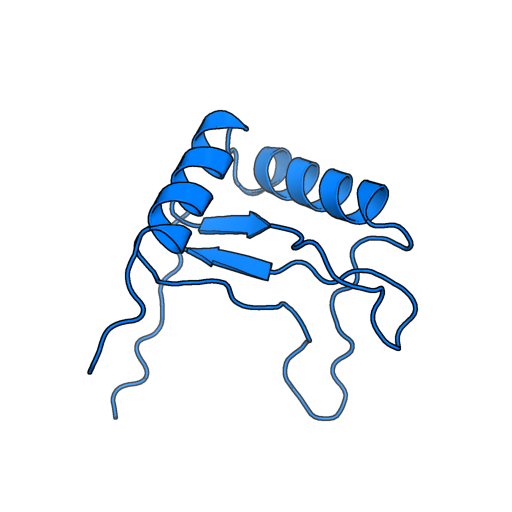 91 ? -6.729 -13.290 9.474 1.00 81.31 91 THR A N 1
ATOM 699 C CA . THR A 1 91 ? -8.065 -13.678 9.031 1.00 81.31 91 THR A CA 1
ATOM 700 C C . THR A 1 91 ? -7.947 -14.860 8.065 1.00 81.31 91 THR A C 1
ATOM 702 O O . THR A 1 91 ? -7.352 -14.717 6.991 1.00 81.31 91 THR A O 1
ATOM 705 N N . PRO A 1 92 ? -8.485 -16.047 8.405 1.00 69.12 92 PRO A N 1
ATOM 706 C CA . PRO A 1 92 ? -8.449 -17.188 7.502 1.00 69.12 92 PRO A CA 1
ATOM 707 C C . PRO A 1 92 ? -9.225 -16.850 6.228 1.00 69.12 92 PRO A C 1
ATOM 709 O O . PRO A 1 92 ? -10.329 -16.311 6.304 1.00 69.12 92 PRO A O 1
ATOM 712 N N . ALA A 1 93 ? -8.662 -17.184 5.062 1.00 62.38 93 ALA A N 1
ATOM 713 C CA . ALA A 1 93 ? -9.375 -17.088 3.794 1.00 62.38 93 ALA A CA 1
ATOM 714 C C . ALA A 1 93 ? -10.642 -17.941 3.915 1.00 62.38 93 ALA A C 1
ATOM 716 O O . ALA A 1 93 ? -10.564 -19.168 4.014 1.00 62.38 93 ALA A O 1
ATOM 717 N N . GLY A 1 94 ? -11.793 -17.282 4.042 1.00 55.44 94 GLY A N 1
ATOM 718 C CA . GLY A 1 94 ? -13.051 -17.942 4.344 1.00 55.44 94 GLY A CA 1
ATOM 719 C C . GLY A 1 94 ? -13.332 -19.049 3.336 1.00 55.44 94 GLY A C 1
ATOM 720 O O . GLY A 1 94 ? -13.434 -18.800 2.139 1.00 55.44 94 GLY A O 1
ATOM 721 N N . GLN A 1 95 ? -13.469 -20.272 3.849 1.00 42.78 95 GLN A N 1
ATOM 722 C CA . GLN A 1 95 ? -14.256 -21.316 3.215 1.00 42.78 95 GLN A CA 1
ATOM 723 C C . GLN A 1 95 ? -15.691 -20.783 3.112 1.00 42.78 95 GLN A C 1
ATOM 725 O O . GLN A 1 95 ? -16.382 -20.680 4.126 1.00 42.78 95 GLN A O 1
ATOM 730 N N . GLY A 1 96 ? -16.101 -20.390 1.911 1.00 40.34 96 GLY A N 1
ATOM 731 C CA . GLY A 1 96 ? -17.463 -19.992 1.568 1.00 40.34 96 GLY A CA 1
ATOM 732 C C . GLY A 1 96 ? -17.843 -20.605 0.238 1.00 40.34 96 GLY A C 1
A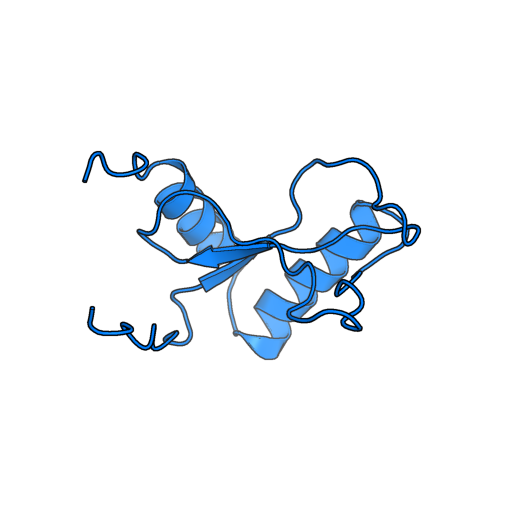TOM 733 O O . GLY A 1 96 ? -17.090 -20.363 -0.730 1.00 40.34 96 GLY A O 1
#

Mean predicted aligned error: 6.84 Å

Nearest PDB structures (foldseek):
  6j4u-assembly1_A  TM=3.454E-01  e=9.487E+00  Homo sapiens

pLDDT: mean 83.34, std 14.98, range [37.53, 94.94]

Organism: NCBI:txid412755

Solvent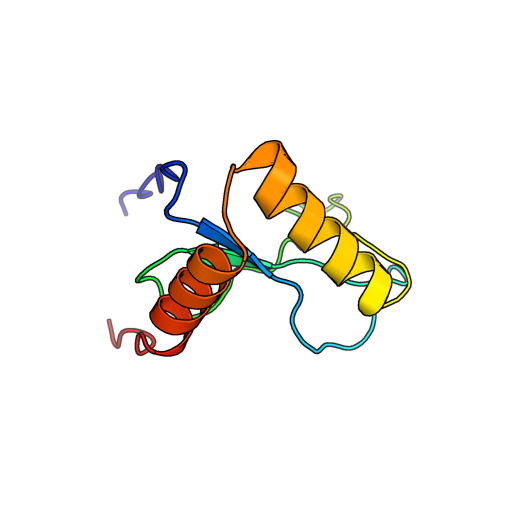-accessible surface area (backbone atoms only — not comparable to full-atom values): 5620 Å² total; per-residue (Å²): 132,82,82,75,79,78,78,82,56,89,80,46,55,42,56,44,60,73,96,70,76,65,42,99,87,61,16,28,54,36,19,46,31,38,45,77,37,54,54,69,46,70,42,55,50,83,61,102,82,45,66,51,54,59,50,23,74,43,71,66,47,20,39,52,46,29,53,48,46,30,38,78,73,58,67,43,51,73,69,54,47,52,49,35,51,50,40,3,68,68,32,70,75,74,91,125

Sequence (96 aa):
MTTTDIQLEPGHYCYYVPEQDPTEHGGYVPSLVIEDESGHYPMLGNGECAQPWVWGKTIEEARAVADNRNTQKLGLSPERVAQIIASSMATPAGQG

Foldseek 3Di:
DDPPPPPDDQLFKFWAWDPDDADPVQATWIWIFGAQAADTHTQCADDPPGHGPGQDNDSVSNRVSRVCCCCVPSVDDPVSNVNSVVRRHPRPNDPD

Radius of gyration: 13.94 Å; Cα contacts (8 Å, |Δi|>4): 162; chains: 1; bounding box: 38×33×36 Å